Protein AF-A0A5M8SU01-F1 (afdb_monomer_lite)

pLDDT: mean 78.04, std 15.04, range [38.28, 92.12]

Structure (mmCIF, N/CA/C/O backbone):
data_AF-A0A5M8SU01-F1
#
_entry.id   AF-A0A5M8SU01-F1
#
loop_
_atom_site.group_PDB
_atom_site.id
_atom_site.typ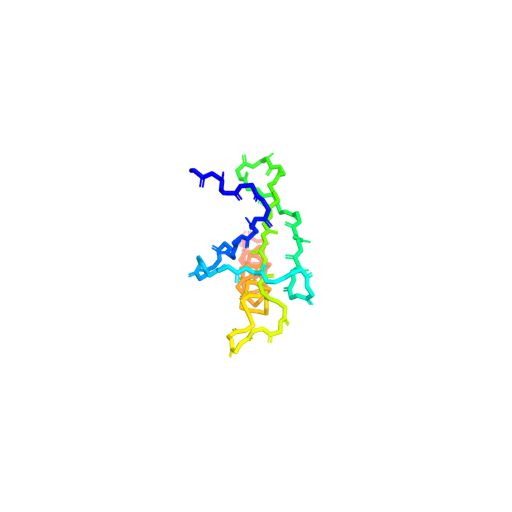e_symbol
_atom_site.label_atom_id
_atom_site.label_alt_id
_atom_site.label_comp_id
_atom_site.label_asym_id
_atom_site.label_entity_id
_atom_site.label_seq_id
_atom_site.pdbx_PDB_ins_code
_atom_site.Cartn_x
_atom_site.Cartn_y
_atom_site.Cartn_z
_atom_site.occupancy
_atom_site.B_iso_or_equiv
_atom_site.auth_seq_id
_atom_site.auth_comp_id
_atom_site.auth_asym_id
_atom_site.auth_atom_id
_atom_site.pdbx_PDB_model_num
ATOM 1 N N . MET A 1 1 ? 3.217 14.242 -10.292 1.00 38.28 1 MET A N 1
ATOM 2 C CA . MET A 1 1 ? 3.453 14.039 -11.736 1.00 38.28 1 MET A CA 1
ATOM 3 C C . MET A 1 1 ? 3.253 12.562 -12.010 1.00 38.28 1 MET A C 1
ATOM 5 O O . MET A 1 1 ? 4.074 11.773 -11.568 1.00 38.28 1 MET A O 1
ATOM 9 N N . SER A 1 2 ? 2.133 12.190 -12.629 1.00 41.75 2 SER A N 1
ATOM 10 C CA . SER A 1 2 ? 1.861 10.807 -13.029 1.00 41.75 2 SER A CA 1
ATOM 11 C C . SER A 1 2 ? 2.416 10.615 -14.433 1.00 41.75 2 SER A C 1
ATOM 13 O O . SER A 1 2 ? 1.968 11.276 -15.364 1.00 41.75 2 SER A O 1
ATOM 15 N N . ILE A 1 3 ? 3.427 9.767 -14.570 1.00 49.50 3 ILE A N 1
ATOM 16 C CA . ILE A 1 3 ? 3.880 9.288 -15.875 1.00 49.50 3 ILE A CA 1
ATOM 17 C C . ILE A 1 3 ? 2.818 8.276 -16.308 1.00 49.50 3 ILE A C 1
ATOM 19 O O . ILE A 1 3 ? 2.623 7.270 -15.624 1.00 49.50 3 ILE A O 1
ATOM 23 N N . GLU A 1 4 ? 2.053 8.592 -17.352 1.00 59.38 4 GLU A N 1
ATOM 24 C CA . GLU A 1 4 ? 0.971 7.733 -17.840 1.00 59.38 4 GLU A CA 1
ATOM 25 C C . GLU A 1 4 ? 1.495 6.309 -18.082 1.00 59.38 4 GLU A C 1
ATOM 27 O O . GLU A 1 4 ? 2.374 6.090 -18.913 1.00 59.38 4 GLU A O 1
ATOM 32 N N . GLY A 1 5 ? 0.973 5.342 -17.320 1.00 65.06 5 GLY A N 1
ATOM 33 C CA . GLY A 1 5 ? 1.274 3.915 -17.477 1.00 65.06 5 GLY A CA 1
ATOM 34 C C . GLY A 1 5 ? 2.071 3.260 -16.346 1.00 65.06 5 GLY A C 1
ATOM 35 O O . GLY A 1 5 ? 2.075 2.032 -16.280 1.00 65.06 5 GLY A O 1
ATOM 36 N N . SER A 1 6 ? 2.673 4.029 -15.433 1.00 74.75 6 SER A N 1
ATOM 37 C CA . SER A 1 6 ? 3.480 3.470 -14.337 1.00 74.75 6 SER A CA 1
ATOM 38 C C . SER A 1 6 ? 2.799 3.647 -12.982 1.00 74.75 6 SER A C 1
ATOM 40 O O . SER A 1 6 ? 2.516 4.768 -12.558 1.00 74.75 6 SER A O 1
ATOM 42 N N . THR A 1 7 ? 2.553 2.535 -12.288 1.00 87.81 7 THR A N 1
ATOM 43 C CA . THR A 1 7 ? 2.107 2.529 -10.890 1.00 87.81 7 THR A CA 1
ATOM 44 C C . THR A 1 7 ? 3.323 2.416 -9.976 1.00 87.81 7 THR A C 1
ATOM 46 O O . THR A 1 7 ? 4.269 1.702 -10.299 1.00 87.81 7 THR A O 1
ATOM 49 N N . PHE A 1 8 ? 3.311 3.123 -8.849 1.00 89.88 8 PHE A N 1
ATOM 50 C CA . PHE A 1 8 ? 4.423 3.154 -7.900 1.00 89.88 8 PHE A CA 1
ATOM 51 C C . PHE A 1 8 ? 3.981 2.604 -6.554 1.00 89.88 8 PHE A C 1
ATOM 53 O O . PHE A 1 8 ? 2.818 2.743 -6.182 1.00 89.88 8 PHE A O 1
ATOM 60 N N . CYS A 1 9 ? 4.908 1.979 -5.838 1.00 90.25 9 CYS A N 1
ATOM 61 C CA . CYS A 1 9 ? 4.636 1.450 -4.518 1.00 90.25 9 CYS A CA 1
ATOM 62 C C . CYS A 1 9 ? 4.558 2.570 -3.487 1.00 90.25 9 CYS A C 1
ATOM 64 O O . CYS A 1 9 ? 5.493 3.354 -3.343 1.00 90.25 9 CYS A O 1
ATOM 66 N N . ASP A 1 10 ? 3.477 2.588 -2.712 1.00 90.12 10 ASP A N 1
ATOM 67 C CA . ASP A 1 10 ? 3.260 3.570 -1.647 1.00 90.12 10 ASP A CA 1
ATOM 68 C C . ASP A 1 10 ? 4.191 3.380 -0.432 1.00 90.12 10 ASP A C 1
ATOM 70 O O . ASP A 1 10 ? 4.226 4.236 0.449 1.00 90.12 10 ASP A O 1
ATOM 74 N N . VAL A 1 11 ? 4.956 2.280 -0.375 1.00 87.94 11 VAL A N 1
ATOM 75 C CA . VAL A 1 11 ? 5.937 2.005 0.694 1.00 87.94 11 VAL A CA 1
ATOM 76 C C . VAL A 1 11 ? 7.340 2.441 0.285 1.00 87.94 11 VAL A C 1
ATOM 78 O O . VAL A 1 11 ? 7.959 3.241 0.978 1.00 87.94 11 VAL A O 1
ATOM 81 N N . CYS A 1 12 ? 7.862 1.926 -0.832 1.00 87.75 12 CYS A N 1
ATOM 82 C CA . CYS A 1 12 ? 9.252 2.170 -1.232 1.00 87.75 12 CYS A CA 1
ATOM 83 C C . CYS A 1 12 ? 9.415 3.224 -2.341 1.00 87.75 12 CYS A C 1
ATOM 85 O O . CYS A 1 12 ? 10.542 3.584 -2.672 1.00 87.75 12 CYS A O 1
ATOM 87 N N . GLY A 1 13 ? 8.322 3.701 -2.952 1.00 88.19 13 GLY A N 1
ATOM 88 C CA . GLY A 1 13 ? 8.352 4.631 -4.088 1.00 88.19 13 GLY A CA 1
ATOM 89 C C . GLY A 1 13 ? 8.836 4.017 -5.409 1.00 88.19 13 GLY A C 1
ATOM 90 O O . GLY A 1 13 ? 8.928 4.723 -6.414 1.00 88.19 13 GLY A O 1
ATOM 91 N N . GLY A 1 14 ? 9.150 2.718 -5.424 1.00 88.19 14 GLY A N 1
ATOM 92 C CA . GLY A 1 14 ? 9.603 1.983 -6.604 1.00 88.19 14 GLY A CA 1
ATOM 93 C C . GLY A 1 14 ? 8.503 1.814 -7.651 1.00 88.19 14 GLY A C 1
ATOM 94 O O . GLY A 1 14 ? 7.318 1.760 -7.326 1.00 88.19 14 GLY A O 1
ATOM 95 N N . ALA A 1 15 ? 8.892 1.738 -8.925 1.00 88.69 15 ALA A N 1
ATOM 96 C CA . ALA A 1 15 ? 7.961 1.438 -10.010 1.00 88.69 15 ALA A CA 1
ATOM 97 C C . ALA A 1 15 ? 7.538 -0.037 -9.952 1.00 88.69 15 ALA A C 1
ATOM 99 O O . ALA A 1 15 ? 8.388 -0.923 -9.868 1.00 88.69 15 ALA A O 1
ATOM 100 N N . ILE A 1 16 ? 6.235 -0.300 -10.034 1.00 87.44 16 ILE A N 1
ATOM 101 C CA . ILE A 1 16 ? 5.663 -1.644 -9.964 1.00 87.44 16 ILE A CA 1
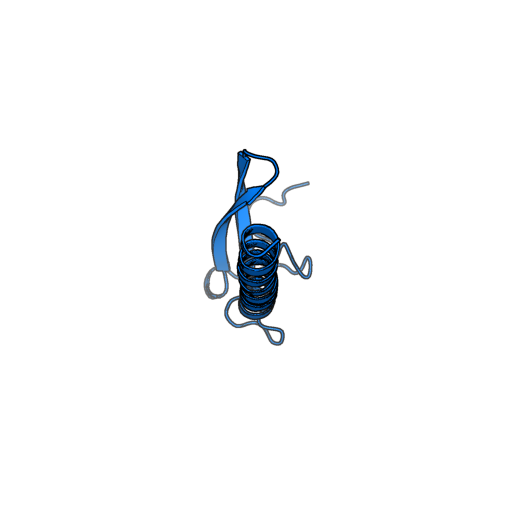ATOM 102 C C . ILE A 1 16 ? 5.368 -2.147 -11.378 1.00 87.44 16 ILE A C 1
ATOM 104 O O . ILE A 1 16 ? 4.732 -1.459 -12.182 1.00 87.44 16 ILE A O 1
ATOM 108 N N . SER A 1 17 ? 5.809 -3.366 -11.691 1.00 86.38 17 SER A N 1
ATOM 109 C CA . SER A 1 17 ? 5.378 -4.042 -12.915 1.00 86.38 17 SER A CA 1
ATOM 110 C C . SER A 1 17 ? 3.922 -4.491 -12.768 1.00 86.38 17 SER A C 1
ATOM 112 O O . SER A 1 17 ? 3.462 -4.792 -11.671 1.00 86.38 17 SER A O 1
ATOM 114 N N . ARG A 1 18 ? 3.172 -4.583 -13.869 1.00 81.69 18 ARG A N 1
ATOM 115 C CA . ARG A 1 18 ? 1.768 -5.032 -13.807 1.00 81.69 18 ARG A CA 1
ATOM 116 C C . ARG A 1 18 ? 1.588 -6.400 -13.142 1.00 81.69 18 ARG A C 1
ATOM 118 O O . ARG A 1 18 ? 0.595 -6.592 -12.453 1.00 81.69 18 ARG A O 1
ATOM 125 N N . ASP A 1 19 ? 2.544 -7.306 -13.319 1.00 83.69 19 ASP A N 1
ATOM 126 C CA . ASP A 1 19 ? 2.499 -8.662 -12.755 1.00 83.69 19 ASP A CA 1
ATOM 127 C C . ASP A 1 19 ? 2.871 -8.709 -11.262 1.00 83.69 19 ASP A C 1
ATOM 129 O O . ASP A 1 19 ? 2.692 -9.734 -10.604 1.00 83.69 19 ASP A O 1
ATOM 133 N N . ASP A 1 20 ? 3.405 -7.608 -10.733 1.00 83.31 20 ASP A N 1
ATOM 134 C CA . ASP A 1 20 ? 3.811 -7.426 -9.337 1.00 83.31 20 ASP A CA 1
ATOM 135 C C . ASP A 1 20 ? 2.885 -6.452 -8.582 1.00 83.31 20 ASP A C 1
ATOM 137 O O . ASP A 1 20 ? 3.080 -6.163 -7.402 1.00 83.31 20 ASP A O 1
ATOM 141 N N . LEU A 1 21 ? 1.860 -5.934 -9.265 1.00 84.25 21 LEU A N 1
ATOM 142 C CA . LEU A 1 21 ? 0.940 -4.950 -8.725 1.00 84.25 21 LEU A CA 1
ATOM 143 C C . LEU A 1 21 ? -0.137 -5.610 -7.867 1.00 84.25 21 LEU A C 1
ATOM 145 O O . LEU A 1 21 ? -1.005 -6.315 -8.381 1.00 84.25 21 LEU A O 1
ATOM 149 N N . THR A 1 22 ? -0.170 -5.247 -6.588 1.00 86.00 22 THR A N 1
ATOM 150 C CA . THR A 1 22 ? -1.351 -5.447 -5.743 1.00 86.00 22 THR A CA 1
ATOM 151 C C . THR A 1 22 ? -1.931 -4.104 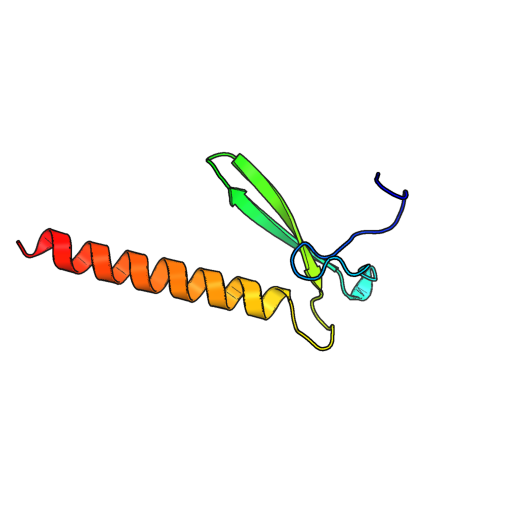-5.331 1.00 86.00 22 THR A C 1
ATOM 153 O O . THR A 1 22 ? -1.221 -3.239 -4.822 1.00 86.00 22 THR A O 1
ATOM 156 N N . ALA A 1 23 ? -3.240 -3.937 -5.527 1.00 86.31 23 ALA A N 1
ATOM 157 C CA . ALA A 1 23 ? -3.971 -2.746 -5.115 1.00 86.31 23 ALA A CA 1
ATOM 158 C C . ALA A 1 23 ? -4.876 -3.057 -3.914 1.00 86.31 23 ALA A C 1
ATOM 160 O O . ALA A 1 23 ? -5.659 -4.007 -3.951 1.00 86.31 23 ALA A O 1
ATOM 161 N N . VAL A 1 24 ? -4.795 -2.240 -2.865 1.00 88.44 24 VAL A N 1
ATOM 162 C CA . VAL A 1 24 ? -5.582 -2.392 -1.633 1.00 88.44 24 VAL A CA 1
ATOM 163 C C . VAL A 1 24 ? -6.327 -1.096 -1.350 1.00 88.44 24 VAL A C 1
ATOM 165 O O . VAL A 1 24 ? -5.750 -0.011 -1.383 1.00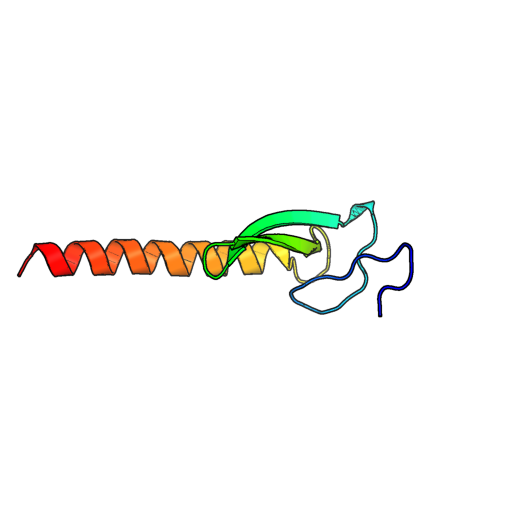 88.44 24 VAL A O 1
ATOM 168 N N . LYS A 1 25 ? -7.625 -1.200 -1.058 1.00 90.69 25 LYS A N 1
ATOM 169 C CA . LYS A 1 25 ? -8.423 -0.064 -0.587 1.00 90.69 25 LYS A CA 1
ATOM 170 C C . LYS A 1 25 ? -8.386 -0.024 0.932 1.00 90.69 25 LYS A C 1
ATOM 172 O O . LYS A 1 25 ? -8.746 -1.009 1.568 1.00 90.69 25 LYS A O 1
ATOM 177 N N . MET A 1 26 ? -7.987 1.109 1.494 1.00 87.31 26 MET A N 1
ATOM 178 C CA . MET A 1 26 ? -7.935 1.317 2.940 1.00 87.31 26 MET A CA 1
ATOM 179 C C . MET A 1 26 ? -8.596 2.639 3.307 1.00 87.31 26 MET A C 1
ATOM 181 O O . MET A 1 26 ? -8.510 3.613 2.559 1.00 87.31 26 MET A O 1
ATOM 185 N N . GLU A 1 27 ? -9.246 2.674 4.466 1.00 88.31 27 GLU A N 1
ATOM 186 C CA . GLU A 1 27 ? -9.752 3.920 5.024 1.00 88.31 27 GLU A CA 1
ATOM 187 C C . GLU A 1 27 ? -8.596 4.717 5.639 1.00 88.31 27 GLU A C 1
ATOM 189 O O . GLU A 1 27 ? -7.824 4.209 6.456 1.00 88.31 27 GLU A O 1
ATOM 194 N N . ARG A 1 28 ? -8.472 5.981 5.242 1.00 84.00 28 ARG A N 1
ATOM 195 C CA . ARG A 1 28 ? -7.541 6.949 5.813 1.00 84.00 28 ARG A CA 1
ATOM 196 C C . ARG A 1 28 ? -8.305 8.237 6.070 1.00 84.00 28 ARG A C 1
ATOM 198 O O . ARG A 1 28 ? -8.889 8.791 5.146 1.00 84.00 28 ARG A O 1
ATOM 205 N N . GLU A 1 29 ? -8.302 8.694 7.322 1.00 86.44 29 GLU A N 1
ATOM 206 C CA . GLU A 1 29 ? -8.962 9.947 7.732 1.00 86.44 29 GLU A CA 1
ATOM 207 C C . GLU A 1 29 ? -10.461 9.985 7.355 1.00 86.44 29 GLU A C 1
ATOM 209 O O . GLU A 1 29 ? -10.990 11.012 6.944 1.00 86.44 29 GLU A O 1
ATOM 214 N N . GLY A 1 30 ? -11.152 8.842 7.469 1.00 89.88 30 GLY A N 1
ATOM 215 C CA . GLY A 1 30 ? -12.573 8.703 7.127 1.00 89.88 30 GLY A CA 1
ATOM 216 C C . GLY A 1 30 ? -12.863 8.540 5.632 1.00 89.88 30 GLY A C 1
ATOM 217 O O . GLY A 1 30 ? -14.024 8.454 5.237 1.00 89.88 30 GLY A O 1
ATOM 218 N N . HIS A 1 31 ? -11.837 8.533 4.775 1.00 90.94 31 HIS A N 1
ATOM 219 C CA . HIS A 1 31 ? -11.983 8.436 3.325 1.00 90.94 31 HIS A CA 1
ATOM 220 C C . HIS A 1 31 ? -11.367 7.134 2.797 1.00 90.94 31 HIS A C 1
ATOM 222 O O . HIS A 1 31 ? -10.287 6.724 3.217 1.00 90.94 31 HIS A O 1
ATOM 228 N N . MET A 1 32 ? -12.019 6.500 1.820 1.00 92.12 32 MET A N 1
ATOM 229 C CA . MET A 1 32 ? -11.469 5.319 1.146 1.00 92.12 32 MET A CA 1
ATOM 230 C C . MET A 1 32 ? -10.395 5.730 0.133 1.00 92.12 32 MET A C 1
ATOM 232 O O . MET A 1 32 ? -10.694 6.397 -0.858 1.00 92.12 32 MET A O 1
ATOM 236 N N . VAL A 1 33 ? -9.159 5.287 0.352 1.00 91.81 33 VAL A N 1
ATOM 237 C CA . VAL A 1 33 ? -7.996 5.564 -0.501 1.00 91.81 33 VAL A CA 1
ATOM 238 C C . VAL A 1 33 ? -7.466 4.258 -1.097 1.00 91.81 33 VAL A C 1
ATOM 240 O O . VAL A 1 33 ? -7.479 3.212 -0.446 1.00 91.81 33 VAL A O 1
ATOM 243 N N . LEU A 1 34 ? -7.029 4.304 -2.357 1.00 90.00 34 LEU A N 1
ATOM 244 C CA . LEU A 1 34 ? -6.406 3.173 -3.044 1.00 90.00 34 LEU A CA 1
ATOM 245 C C . LEU A 1 34 ? -4.884 3.262 -2.910 1.00 90.00 34 LEU A C 1
ATOM 247 O O . LEU A 1 34 ? -4.301 4.268 -3.304 1.00 90.00 34 LEU A O 1
ATOM 251 N N . PHE A 1 35 ? -4.272 2.199 -2.402 1.00 90.38 35 PHE A N 1
ATOM 252 C CA . PHE A 1 35 ? -2.827 2.045 -2.274 1.00 90.38 35 PHE A CA 1
ATOM 253 C C . PHE A 1 35 ? -2.329 0.912 -3.169 1.00 90.38 35 PHE A C 1
ATOM 255 O O . PHE A 1 35 ? -3.054 -0.054 -3.420 1.00 90.38 35 PHE A O 1
ATOM 262 N N . HIS A 1 36 ? -1.088 1.020 -3.621 1.00 91.62 36 HIS A N 1
ATOM 263 C CA . HIS A 1 36 ? -0.420 0.084 -4.506 1.00 91.62 36 HIS A CA 1
ATOM 264 C C . HIS A 1 36 ? 0.869 -0.422 -3.865 1.00 91.62 36 HIS A C 1
ATOM 266 O O . HIS A 1 36 ? 1.691 0.341 -3.350 1.00 91.62 36 HIS A O 1
ATOM 272 N N . PHE A 1 37 ? 1.064 -1.732 -3.928 1.00 91.25 37 PHE A N 1
ATOM 273 C CA . PHE A 1 37 ? 2.192 -2.412 -3.312 1.00 91.25 37 PHE A CA 1
ATOM 274 C C . PHE A 1 37 ? 2.817 -3.407 -4.279 1.00 91.25 37 PHE A C 1
ATOM 276 O O . PHE A 1 37 ? 2.130 -3.970 -5.135 1.00 91.25 37 PHE A O 1
ATOM 283 N N . HIS A 1 38 ? 4.114 -3.637 -4.092 1.00 90.06 38 HIS A N 1
ATOM 284 C CA . HIS A 1 38 ? 4.786 -4.808 -4.634 1.00 90.06 38 HIS A CA 1
ATOM 285 C C . HIS A 1 38 ? 4.318 -6.069 -3.903 1.00 90.06 38 HIS A C 1
ATOM 287 O O . HIS A 1 38 ? 4.301 -6.082 -2.671 1.00 90.06 38 HIS A O 1
ATOM 293 N N . ASN A 1 39 ? 3.985 -7.117 -4.654 1.00 79.06 39 ASN A N 1
ATOM 294 C CA . ASN A 1 39 ? 3.519 -8.407 -4.130 1.00 79.06 39 ASN A CA 1
ATOM 295 C C . ASN A 1 39 ? 4.610 -9.497 -4.135 1.00 79.06 39 ASN A C 1
ATOM 297 O O . ASN A 1 39 ? 4.511 -10.510 -3.456 1.00 79.06 39 ASN A O 1
ATOM 301 N N . ARG A 1 40 ? 5.633 -9.331 -4.974 1.00 72.19 40 ARG A N 1
ATOM 302 C CA . ARG A 1 40 ? 6.690 -10.306 -5.281 1.00 72.19 40 ARG A CA 1
ATOM 303 C C . ARG A 1 40 ? 8.082 -9.668 -5.344 1.00 72.19 40 ARG A C 1
ATOM 305 O O . ARG A 1 40 ? 9.024 -10.297 -5.831 1.00 72.19 40 ARG A O 1
ATOM 312 N N . HIS A 1 41 ? 8.221 -8.422 -4.905 1.00 70.88 41 HIS A N 1
ATOM 313 C CA . HIS A 1 41 ? 9.513 -7.746 -4.844 1.00 70.88 41 HIS A CA 1
ATOM 314 C C . HIS A 1 41 ? 10.309 -8.181 -3.605 1.00 70.88 41 HIS A C 1
ATOM 316 O O . HIS A 1 41 ? 9.736 -8.659 -2.630 1.00 70.88 41 HIS A O 1
ATOM 322 N N . GLU A 1 42 ? 11.629 -7.979 -3.638 1.00 66.31 42 GLU A N 1
ATOM 323 C CA . GLU A 1 42 ? 12.622 -8.460 -2.660 1.00 66.31 42 GLU A CA 1
ATOM 324 C C . GLU A 1 42 ? 12.330 -8.059 -1.201 1.00 66.31 42 GLU A C 1
ATOM 326 O O . GLU A 1 42 ? 12.884 -8.648 -0.279 1.00 66.31 42 GLU A O 1
ATOM 331 N N . ALA A 1 43 ? 11.443 -7.083 -0.991 1.00 66.62 43 ALA A N 1
ATOM 332 C CA . ALA A 1 43 ? 11.062 -6.567 0.318 1.00 66.62 43 ALA A CA 1
ATOM 333 C C . ALA A 1 43 ? 9.606 -6.864 0.741 1.00 66.62 43 ALA A C 1
ATOM 335 O O . ALA A 1 43 ? 9.248 -6.470 1.846 1.00 66.62 43 ALA A O 1
ATOM 336 N N . ASP A 1 44 ? 8.778 -7.497 -0.106 1.00 79.56 44 ASP A N 1
ATOM 337 C CA . ASP A 1 44 ? 7.334 -7.736 0.119 1.00 79.56 44 ASP A CA 1
ATOM 338 C C . ASP A 1 44 ? 6.632 -6.565 0.838 1.00 79.56 44 ASP A C 1
ATOM 340 O O . ASP A 1 44 ? 6.217 -6.633 1.998 1.00 79.56 44 ASP A O 1
ATOM 344 N N . CYS A 1 45 ? 6.554 -5.426 0.145 1.00 88.88 45 CYS A N 1
ATOM 345 C CA . CYS A 1 45 ? 5.991 -4.198 0.702 1.00 88.88 45 CYS A CA 1
ATOM 346 C C . CYS A 1 45 ? 4.531 -4.366 1.147 1.00 88.88 45 CYS A C 1
ATOM 348 O O . CYS A 1 45 ? 4.091 -3.686 2.075 1.00 88.88 45 CYS A O 1
ATOM 350 N N . LEU A 1 46 ? 3.782 -5.260 0.493 1.00 88.94 46 LEU A N 1
ATOM 351 C CA . LEU A 1 46 ? 2.437 -5.618 0.921 1.00 88.94 46 LEU A CA 1
ATOM 352 C C . LEU A 1 46 ? 2.469 -6.360 2.261 1.00 88.94 46 LEU A C 1
ATOM 354 O O . LEU A 1 46 ? 1.747 -5.970 3.177 1.00 88.94 46 LEU A O 1
ATOM 358 N N . GLY A 1 47 ? 3.318 -7.381 2.392 1.00 88.12 47 GLY A N 1
ATOM 359 C CA . GLY A 1 47 ? 3.497 -8.135 3.632 1.00 88.12 47 GLY A CA 1
ATOM 360 C C . GLY A 1 47 ? 3.859 -7.240 4.818 1.00 88.12 47 GLY A C 1
ATOM 361 O O . GLY A 1 47 ? 3.236 -7.339 5.875 1.00 88.12 47 GLY A O 1
ATOM 362 N N . GLN A 1 48 ? 4.778 -6.288 4.626 1.00 88.06 48 GLN A N 1
ATOM 363 C CA . GLN A 1 48 ? 5.122 -5.302 5.659 1.00 88.06 48 GLN A CA 1
ATOM 364 C C . GLN A 1 48 ? 3.911 -4.467 6.086 1.00 88.06 48 GLN A C 1
ATOM 366 O O . GLN A 1 48 ? 3.683 -4.267 7.279 1.00 88.06 48 GLN A O 1
ATOM 371 N N . LYS A 1 49 ? 3.101 -4.004 5.124 1.00 86.88 49 LYS A N 1
ATOM 372 C CA . LYS A 1 49 ? 1.924 -3.192 5.442 1.00 86.88 49 LYS A CA 1
ATOM 373 C C . LYS A 1 49 ? 0.845 -3.995 6.163 1.00 86.88 49 LYS A C 1
ATOM 375 O O . LYS A 1 49 ? 0.199 -3.469 7.066 1.00 86.88 49 LYS A O 1
ATOM 380 N N . LEU A 1 50 ? 0.651 -5.255 5.782 1.00 87.44 50 LEU A N 1
ATOM 381 C CA . LEU A 1 50 ? -0.280 -6.154 6.461 1.00 87.44 50 LEU A CA 1
ATOM 382 C C . LEU A 1 50 ? 0.159 -6.426 7.902 1.00 87.44 50 LEU A C 1
ATOM 384 O O . LEU A 1 50 ? -0.683 -6.385 8.793 1.00 87.44 50 LEU A O 1
ATOM 388 N N . MET A 1 51 ? 1.457 -6.622 8.139 1.00 88.38 51 MET A N 1
ATOM 389 C CA . MET A 1 51 ? 2.006 -6.801 9.485 1.00 88.38 51 MET A CA 1
ATOM 390 C C . MET A 1 51 ? 1.822 -5.546 10.351 1.00 88.38 51 MET A C 1
ATOM 392 O O . MET A 1 51 ? 1.339 -5.649 11.472 1.00 88.38 51 MET A O 1
ATOM 396 N N . GLU A 1 52 ? 2.106 -4.355 9.812 1.00 87.81 52 GLU A N 1
ATOM 397 C CA . GLU A 1 52 ? 1.867 -3.078 10.507 1.00 87.81 52 GLU A CA 1
ATOM 398 C C . GLU A 1 52 ? 0.388 -2.909 10.900 1.00 87.81 52 GLU A C 1
ATOM 400 O O . GLU A 1 52 ? 0.067 -2.442 11.995 1.00 87.81 52 GLU A O 1
ATOM 405 N N . LEU A 1 53 ? -0.536 -3.283 10.008 1.00 85.44 53 LEU A N 1
ATOM 406 C CA . LEU A 1 53 ? -1.969 -3.229 10.294 1.00 85.44 53 LEU A CA 1
ATOM 407 C C . LEU A 1 53 ? -2.363 -4.244 11.367 1.00 85.44 53 LEU A C 1
ATOM 409 O O . LEU A 1 53 ? -3.105 -3.881 12.279 1.00 85.44 53 LEU A O 1
ATOM 413 N N . ASP A 1 54 ? -1.867 -5.476 11.278 1.00 88.00 54 ASP A N 1
ATOM 414 C CA . ASP A 1 54 ? -2.141 -6.519 12.265 1.00 88.00 54 ASP A CA 1
ATOM 415 C C . ASP A 1 54 ? -1.672 -6.086 13.659 1.00 88.00 54 ASP A C 1
ATOM 417 O O . ASP A 1 54 ? -2.457 -6.090 14.605 1.00 88.00 54 ASP A O 1
ATOM 421 N N 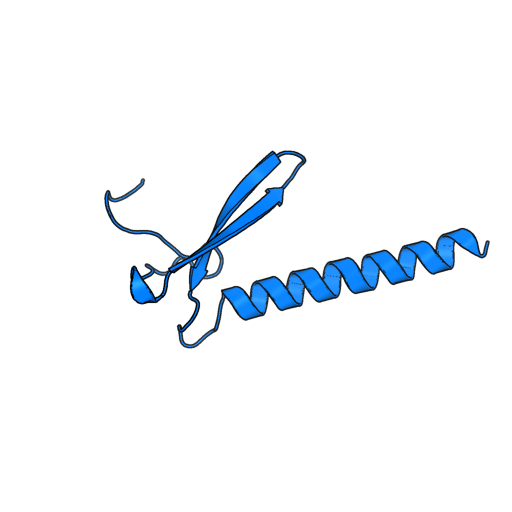. GLU A 1 55 ? -0.451 -5.556 13.773 1.00 87.50 55 GLU A N 1
ATOM 422 C CA . GLU A 1 55 ? 0.063 -4.985 15.020 1.00 87.50 55 GLU A CA 1
ATOM 423 C C . GLU A 1 55 ? -0.810 -3.831 15.527 1.00 87.50 55 GLU A C 1
ATOM 425 O O . GLU A 1 55 ? -1.162 -3.777 16.709 1.00 87.50 55 GLU A O 1
ATOM 430 N N . LYS A 1 56 ? -1.203 -2.900 14.653 1.00 83.12 56 LYS A N 1
ATOM 431 C CA . LYS A 1 56 ? -2.043 -1.759 15.037 1.00 83.12 56 LYS A CA 1
ATOM 432 C C . LYS A 1 56 ? -3.397 -2.208 15.594 1.00 83.12 56 LYS A C 1
ATOM 434 O O . LYS A 1 56 ? -3.852 -1.661 16.601 1.00 83.12 56 LYS A O 1
ATOM 439 N N . TYR A 1 57 ? -4.047 -3.179 14.956 1.00 81.44 57 TYR A N 1
ATOM 440 C CA . TYR A 1 57 ? -5.365 -3.658 15.374 1.00 81.44 57 TYR A CA 1
ATOM 441 C C . TYR A 1 57 ? -5.299 -4.624 16.560 1.00 81.44 57 TYR A C 1
ATOM 443 O O . TYR A 1 57 ? -6.168 -4.552 17.431 1.00 81.44 57 TYR A O 1
ATOM 451 N N . ALA A 1 58 ? -4.258 -5.450 16.664 1.00 77.88 58 ALA A N 1
ATOM 452 C CA . ALA A 1 58 ? -4.011 -6.280 17.840 1.00 77.88 58 ALA A CA 1
ATOM 453 C C . ALA A 1 58 ? -3.821 -5.416 19.099 1.00 77.88 58 ALA A C 1
ATOM 455 O O . ALA A 1 58 ? -4.450 -5.672 20.127 1.00 77.88 58 ALA A O 1
ATOM 456 N N . ASN A 1 59 ? -3.039 -4.336 19.005 1.00 71.44 59 ASN A N 1
ATOM 457 C CA . ASN A 1 59 ? -2.839 -3.396 20.112 1.00 71.44 59 ASN A CA 1
ATOM 458 C C . ASN A 1 59 ? -4.112 -2.599 20.451 1.00 71.44 59 ASN A C 1
ATOM 460 O O . ASN A 1 59 ? -4.416 -2.381 21.625 1.00 71.44 59 ASN A O 1
ATOM 464 N N . ALA A 1 60 ? -4.898 -2.194 19.448 1.00 67.50 60 ALA A N 1
ATOM 465 C CA . ALA A 1 60 ? -6.180 -1.524 19.679 1.00 67.50 60 ALA A CA 1
ATOM 466 C C . ALA A 1 60 ? -7.196 -2.434 20.398 1.00 67.50 60 ALA A C 1
ATOM 468 O O . ALA A 1 60 ? -7.931 -1.968 21.269 1.00 67.50 60 ALA A O 1
ATOM 469 N N . ALA A 1 61 ? -7.216 -3.732 20.076 1.00 64.12 61 ALA A N 1
ATOM 470 C CA . ALA A 1 61 ? -8.058 -4.712 20.759 1.00 64.12 61 ALA A CA 1
ATOM 471 C C . ALA A 1 61 ? -7.629 -4.935 22.223 1.00 64.12 61 ALA A C 1
ATOM 473 O O . ALA A 1 61 ? -8.484 -5.095 23.094 1.00 64.12 61 ALA A O 1
ATOM 474 N N . GLN A 1 62 ? -6.326 -4.886 22.516 1.00 59.31 62 GLN A N 1
ATOM 475 C CA . GLN A 1 62 ? -5.805 -5.013 23.882 1.00 59.31 62 GLN A CA 1
ATOM 476 C C . GLN A 1 62 ? -6.139 -3.788 24.751 1.00 59.31 62 GLN A C 1
ATOM 478 O O . GLN A 1 62 ? -6.674 -3.957 25.848 1.00 59.31 62 GLN A O 1
ATOM 483 N N . GLY A 1 63 ? -5.961 -2.564 24.240 1.00 55.44 63 GLY A N 1
ATOM 484 C CA . GLY A 1 63 ? -6.318 -1.336 24.972 1.00 55.44 63 GLY A CA 1
ATOM 485 C C . GLY A 1 63 ? -7.828 -1.159 25.221 1.00 55.44 63 GLY A C 1
ATOM 486 O O . GLY A 1 63 ? -8.244 -0.552 26.211 1.00 55.44 63 GLY A O 1
ATOM 487 N N . ALA A 1 64 ? -8.678 -1.738 24.366 1.00 52.84 64 ALA A N 1
ATOM 488 C CA . ALA A 1 64 ? -10.124 -1.776 24.593 1.00 52.84 64 ALA A CA 1
ATOM 489 C C . ALA A 1 64 ? -10.522 -2.737 25.730 1.00 52.84 64 ALA A C 1
ATOM 491 O O . ALA A 1 64 ? -11.526 -2.510 26.401 1.00 52.84 64 ALA A O 1
ATOM 492 N N . SER A 1 65 ? -9.731 -3.787 25.983 1.00 53.34 65 SER A N 1
ATOM 493 C CA . SER A 1 65 ? -10.011 -4.743 27.061 1.00 53.34 65 SER A CA 1
ATOM 494 C C . SER A 1 65 ? -9.661 -4.202 28.454 1.00 53.34 65 SER A C 1
ATOM 496 O O . SER A 1 65 ? -10.371 -4.488 29.415 1.00 53.34 65 SER A O 1
ATOM 498 N N . GLU A 1 66 ? -8.630 -3.359 28.570 1.00 51.28 66 GLU A N 1
ATOM 499 C CA . GLU A 1 66 ? -8.205 -2.768 29.850 1.00 51.28 66 GLU A CA 1
ATOM 500 C C . GLU A 1 66 ? -9.094 -1.595 30.293 1.00 51.28 66 GLU A C 1
ATOM 502 O O . GLU A 1 66 ? -9.307 -1.391 31.486 1.00 51.28 66 GLU A O 1
ATOM 507 N N . SER A 1 67 ? -9.683 -0.855 29.349 1.00 51.47 67 SER A N 1
ATOM 508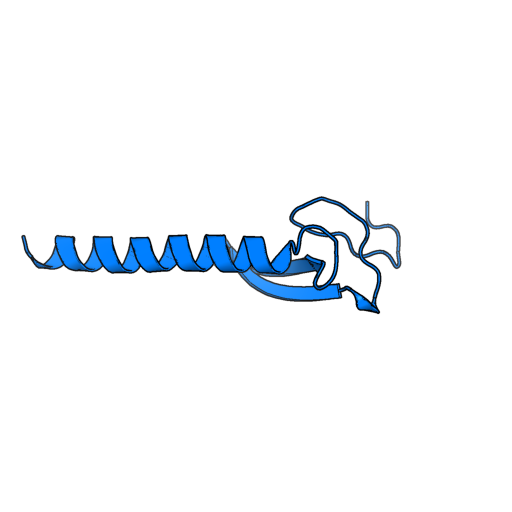 C CA . SER A 1 67 ? -10.571 0.283 29.647 1.00 51.47 67 SER A CA 1
ATOM 509 C C . SER A 1 67 ? -11.996 -0.107 30.066 1.00 51.47 67 SER A C 1
ATOM 511 O O . SER A 1 67 ? -12.731 0.743 30.561 1.00 51.47 67 SER A O 1
ATOM 513 N N . MET A 1 68 ? -12.387 -1.379 29.921 1.00 49.16 68 MET A N 1
ATOM 514 C CA . MET A 1 68 ? -13.661 -1.910 30.437 1.00 49.16 68 MET A CA 1
ATOM 515 C C . MET A 1 68 ? -13.535 -2.596 31.809 1.00 49.16 68 MET A C 1
ATOM 517 O O . MET A 1 68 ? -14.545 -3.038 32.355 1.00 49.16 68 MET A O 1
ATOM 521 N N . ALA A 1 69 ? -12.322 -2.703 32.363 1.00 50.50 69 ALA A N 1
ATOM 522 C CA . ALA A 1 69 ? -12.055 -3.356 33.648 1.00 50.50 69 ALA A CA 1
ATOM 523 C C . ALA A 1 69 ? -11.793 -2.373 34.813 1.00 50.50 69 ALA A C 1
ATOM 525 O O . ALA A 1 69 ? -11.433 -2.826 35.902 1.00 50.50 69 ALA A O 1
ATOM 526 N N . ALA A 1 70 ? -11.966 -1.061 34.599 1.00 43.84 70 ALA A N 1
ATOM 527 C CA . ALA A 1 70 ? -11.755 -0.001 35.593 1.00 43.84 70 ALA A CA 1
ATOM 528 C C . ALA A 1 70 ? -13.067 0.658 36.045 1.00 43.84 70 ALA A C 1
ATOM 530 O O . ALA A 1 70 ? -13.943 0.891 35.180 1.00 43.84 70 ALA A O 1
#

Radius of gyration: 15.94 Å; chains: 1; bounding box: 26×24×53 Å

Sequence (70 aa):
MSIEGSTFCDVCGGAISRDDLTAVKMEREGHMVLFHFHNRHEADCLGQKLMELDEKYANAAQGASESMAA

Foldseek 3Di:
DDPPPWDAAPQPRHTADPVQWDWDWDDDPNDTDIGIHGCPDPVRRVVVVVVVVVVVVVVVVVVVVVVVVD

Secondary structure (DSSP, 8-state):
---TT-EE-TTT-PEEPGGGEEEEEEEETTEEEEEEEESSSTT-HHHHHHHHHHHHHHHHHHHHHHTT--